Protein AF-A0AAD4QK83-F1 (afdb_monomer_lite)

Secondary structure (DSSP, 8-state):
--EEEEEEEE-TTT-EEEEEEEEEETTTEEEEEEEEEEETTT-EEEEEEETTEEEEEEEEEETTEEEEEEEEEETTEEEEEEEEEEEE--

Foldseek 3Di:
DKDWDKDWDADLVQQWIWIWIWIQDPPPGIDTFDIWTDHQCVKTKDWGDDPQKTWIWIWHDDDQWIWIQIWMGGNNRTDDRDIDTDDGRD

Radius of gyration: 13.45 Å; chains: 1; bounding box: 33×19×40 Å

Structure (mmCIF, N/CA/C/O backbone):
data_AF-A0AAD4QK83-F1
#
_entry.id   AF-A0AAD4QK83-F1
#
loop_
_atom_site.group_PDB
_atom_site.id
_atom_site.type_symbol
_atom_site.label_atom_id
_atom_site.label_alt_id
_atom_site.label_comp_id
_atom_site.label_asym_id
_atom_site.label_entity_id
_atom_site.label_seq_id
_atom_site.pdbx_PDB_ins_code
_atom_site.Cartn_x
_atom_site.Cartn_y
_atom_site.Cartn_z
_atom_site.occupancy
_atom_site.B_iso_or_equiv
_atom_site.auth_seq_id
_atom_site.auth_comp_id
_atom_site.auth_asym_id
_atom_site.auth_atom_id
_atom_site.pdbx_PDB_model_num
ATOM 1 N N . MET A 1 1 ? 4.940 10.039 -20.794 1.00 62.91 1 MET A N 1
ATOM 2 C CA . MET A 1 1 ? 4.691 9.990 -19.337 1.00 62.91 1 MET A CA 1
ATOM 3 C C . MET A 1 1 ? 3.854 8.756 -19.040 1.00 62.91 1 MET A C 1
ATOM 5 O O . MET A 1 1 ? 2.825 8.592 -19.685 1.00 62.91 1 MET A O 1
ATOM 9 N N . ALA A 1 2 ? 4.325 7.854 -18.178 1.00 65.00 2 ALA A N 1
ATOM 10 C CA . ALA A 1 2 ? 3.544 6.696 -17.738 1.00 65.00 2 ALA A CA 1
ATOM 11 C C . ALA A 1 2 ? 2.644 7.110 -16.565 1.00 65.00 2 ALA A C 1
ATOM 13 O O . ALA A 1 2 ? 3.071 7.890 -15.716 1.00 65.00 2 ALA A O 1
ATOM 14 N N . LEU A 1 3 ? 1.408 6.616 -16.537 1.00 73.94 3 LEU A N 1
ATOM 15 C CA . LEU A 1 3 ? 0.458 6.855 -15.452 1.00 73.94 3 LEU A CA 1
ATOM 16 C C . LEU A 1 3 ? 0.314 5.583 -14.629 1.00 73.94 3 LEU A C 1
ATOM 18 O O . LEU A 1 3 ? -0.043 4.535 -15.164 1.00 73.94 3 LEU A O 1
ATOM 22 N N . ILE A 1 4 ? 0.570 5.694 -13.332 1.00 75.12 4 ILE A N 1
ATOM 23 C CA . ILE A 1 4 ? 0.326 4.622 -12.373 1.00 75.12 4 ILE A CA 1
ATOM 24 C C . ILE A 1 4 ? -1.109 4.759 -11.865 1.00 75.12 4 ILE A C 1
ATOM 26 O O . ILE A 1 4 ? -1.548 5.852 -11.508 1.00 75.12 4 ILE A O 1
ATOM 30 N N . GLN A 1 5 ? -1.849 3.655 -11.858 1.00 81.38 5 GLN A N 1
ATOM 31 C CA . GLN A 1 5 ? -3.239 3.593 -11.430 1.00 81.38 5 GLN A CA 1
ATOM 32 C C . GLN A 1 5 ? -3.413 2.471 -10.412 1.00 81.38 5 GLN A C 1
ATOM 34 O O . GLN A 1 5 ? -3.084 1.319 -10.678 1.00 81.38 5 GLN A O 1
ATOM 39 N N . LEU A 1 6 ? -3.993 2.807 -9.266 1.00 82.38 6 LEU A N 1
ATOM 40 C CA . LEU A 1 6 ? -4.497 1.843 -8.302 1.00 82.38 6 LEU A CA 1
ATOM 41 C C . LEU A 1 6 ? -6.023 1.890 -8.351 1.00 82.38 6 LEU A C 1
ATOM 43 O O . LEU A 1 6 ? -6.610 2.960 -8.187 1.00 82.38 6 LEU A O 1
ATOM 47 N N . LYS A 1 7 ? -6.668 0.744 -8.568 1.00 86.50 7 LYS A N 1
ATOM 48 C CA . LYS A 1 7 ? -8.130 0.641 -8.564 1.00 86.50 7 LYS A CA 1
ATOM 49 C C . LYS A 1 7 ? -8.561 -0.590 -7.788 1.00 86.50 7 LYS A C 1
ATOM 51 O O . LYS A 1 7 ? -8.073 -1.674 -8.065 1.00 86.50 7 LYS A O 1
ATOM 56 N N . GLY A 1 8 ? -9.496 -0.434 -6.863 1.00 87.56 8 GLY A N 1
ATOM 57 C CA . GLY A 1 8 ? -9.984 -1.539 -6.049 1.00 87.56 8 GLY A CA 1
ATOM 58 C C . GLY A 1 8 ? -11.196 -1.164 -5.221 1.00 87.56 8 GLY A C 1
ATOM 59 O O . GLY A 1 8 ? -11.701 -0.042 -5.326 1.00 87.56 8 GLY A O 1
ATOM 60 N N . TYR A 1 9 ? -11.636 -2.104 -4.396 1.00 89.31 9 TYR A N 1
ATOM 61 C CA . TYR A 1 9 ? -12.643 -1.892 -3.370 1.00 89.31 9 TYR A CA 1
ATOM 62 C C . TYR A 1 9 ? -12.090 -2.280 -1.999 1.00 89.31 9 TYR A C 1
ATOM 64 O O . TYR A 1 9 ? -11.169 -3.088 -1.884 1.00 89.31 9 TYR A O 1
ATOM 72 N N . VAL A 1 10 ? -12.668 -1.676 -0.964 1.00 90.19 10 VAL A N 1
ATOM 73 C CA . VAL A 1 10 ? -12.406 -2.015 0.434 1.00 90.19 10 VAL A CA 1
ATOM 74 C C . VAL A 1 10 ? -13.748 -2.228 1.113 1.00 90.19 10 VAL A C 1
ATOM 76 O O . VAL A 1 10 ? -14.613 -1.348 1.056 1.00 90.19 10 VAL A O 1
ATOM 79 N N . ASP A 1 11 ? -13.925 -3.385 1.739 1.00 90.00 11 ASP A N 1
ATOM 80 C CA . ASP A 1 11 ? -15.054 -3.643 2.621 1.00 90.00 11 ASP A CA 1
ATOM 81 C C . ASP A 1 11 ? -14.806 -2.938 3.958 1.00 90.00 11 ASP A C 1
ATOM 83 O O . ASP A 1 11 ? -13.808 -3.170 4.635 1.00 90.00 11 ASP A O 1
ATOM 87 N N . LYS A 1 12 ? -15.709 -2.035 4.337 1.00 85.00 12 LYS A N 1
ATOM 88 C CA . LYS A 1 12 ? -15.554 -1.221 5.550 1.00 85.00 12 LYS A CA 1
ATOM 89 C C . LYS A 1 12 ? -15.839 -1.995 6.837 1.00 85.00 12 LYS A C 1
ATOM 91 O O . LYS A 1 12 ? -15.444 -1.538 7.900 1.00 85.00 12 LYS A O 1
ATOM 96 N N . SER A 1 13 ? -16.542 -3.120 6.749 1.00 87.44 13 SER A N 1
ATOM 97 C CA . SER A 1 13 ? -16.915 -3.943 7.900 1.00 87.44 13 SER A CA 1
ATOM 98 C C . SER A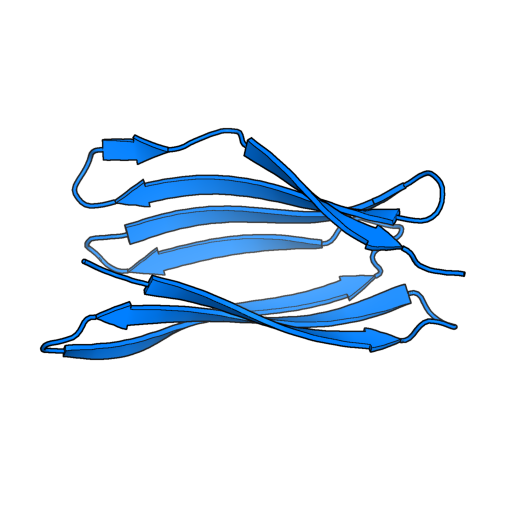 1 13 ? -15.838 -4.968 8.243 1.00 87.44 13 SER A C 1
ATOM 100 O O . SER A 1 13 ? -15.528 -5.163 9.416 1.00 87.44 13 SER A O 1
ATOM 102 N N . THR A 1 14 ? -15.232 -5.582 7.226 1.00 90.69 14 THR A N 1
ATOM 103 C CA . THR A 1 14 ? -14.194 -6.610 7.397 1.00 90.69 14 THR A CA 1
ATOM 104 C C . THR A 1 14 ? -12.780 -6.070 7.210 1.00 90.69 14 THR A C 1
ATOM 106 O O . THR A 1 14 ? -11.822 -6.738 7.595 1.00 90.69 14 THR A O 1
ATOM 109 N N . LEU A 1 15 ? -12.636 -4.867 6.641 1.00 90.31 15 LEU A N 1
ATOM 110 C CA . LEU A 1 15 ? -11.363 -4.270 6.220 1.00 90.31 15 LEU A CA 1
ATOM 111 C C . LEU A 1 15 ? -10.624 -5.100 5.162 1.00 90.31 15 LEU A C 1
ATOM 113 O O . LEU A 1 15 ? -9.412 -4.960 4.986 1.00 90.31 15 LEU A O 1
ATOM 117 N N . GLU A 1 16 ? -11.350 -5.944 4.428 1.00 93.19 16 GLU A N 1
ATOM 118 C CA . GLU A 1 16 ? -10.809 -6.646 3.272 1.00 93.19 16 GLU A CA 1
ATOM 119 C C . GLU A 1 16 ? -10.646 -5.693 2.087 1.00 93.19 16 GLU A C 1
ATOM 121 O O . GLU A 1 16 ? -11.553 -4.937 1.739 1.00 93.19 16 GLU A O 1
ATOM 126 N N . ILE A 1 17 ? -9.485 -5.752 1.444 1.00 90.81 17 ILE A N 1
ATOM 127 C CA . ILE A 1 17 ? -9.178 -5.035 0.210 1.00 90.81 17 ILE A CA 1
ATOM 128 C C . ILE A 1 17 ? -9.072 -6.024 -0.950 1.00 90.81 17 ILE A C 1
ATOM 130 O O . ILE A 1 17 ? -8.485 -7.096 -0.804 1.00 90.81 17 ILE A O 1
ATOM 134 N N . ASP A 1 18 ? -9.588 -5.633 -2.113 1.00 92.44 18 ASP A N 1
ATOM 135 C CA . ASP A 1 18 ? -9.256 -6.228 -3.410 1.00 92.44 18 ASP A CA 1
ATOM 136 C C . ASP A 1 18 ? -8.953 -5.090 -4.390 1.00 92.44 18 ASP A C 1
ATOM 138 O O . ASP A 1 18 ? -9.813 -4.255 -4.692 1.00 92.44 18 ASP A O 1
ATOM 142 N N . ALA A 1 19 ? -7.706 -4.993 -4.836 1.00 88.56 19 ALA A N 1
ATOM 143 C CA . ALA A 1 19 ? -7.240 -3.910 -5.686 1.00 88.56 19 ALA A CA 1
ATOM 144 C C . ALA A 1 19 ? -6.263 -4.396 -6.753 1.00 88.56 19 ALA A C 1
ATOM 146 O O . ALA A 1 19 ? -5.486 -5.318 -6.552 1.00 88.56 19 ALA A O 1
ATOM 147 N N . ALA A 1 20 ? -6.251 -3.723 -7.894 1.00 87.81 20 ALA A N 1
ATOM 148 C CA . ALA A 1 20 ? -5.314 -3.942 -8.978 1.00 87.81 20 ALA A CA 1
ATOM 149 C C . ALA A 1 20 ? -4.407 -2.722 -9.140 1.00 87.81 20 ALA A C 1
ATOM 151 O O . ALA A 1 20 ? -4.869 -1.576 -9.203 1.00 87.81 20 ALA A O 1
ATOM 152 N N . PHE A 1 21 ? -3.108 -2.984 -9.257 1.00 84.62 21 PHE A N 1
ATOM 153 C CA . PHE A 1 21 ? -2.112 -1.991 -9.628 1.00 84.62 21 PHE A CA 1
ATOM 154 C C . PHE A 1 21 ? -1.861 -2.093 -11.126 1.00 84.62 21 PHE A C 1
ATOM 156 O O . PHE A 1 21 ? -1.529 -3.163 -11.637 1.00 84.62 21 PHE A O 1
ATOM 163 N N . SER A 1 22 ? -2.050 -0.995 -11.844 1.00 84.19 22 SER A N 1
ATOM 164 C CA . SER A 1 22 ? -1.931 -0.936 -13.297 1.00 84.19 22 SER A CA 1
ATOM 165 C C . SER A 1 22 ? -1.087 0.248 -13.733 1.00 84.19 22 SER A C 1
ATOM 167 O O . SER A 1 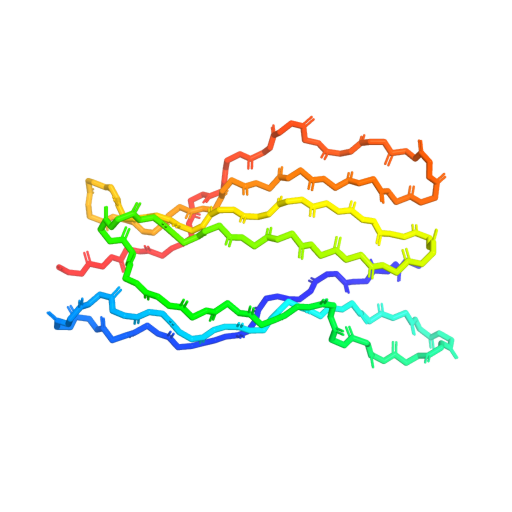22 ? -1.048 1.288 -13.080 1.00 84.19 22 SER A O 1
ATOM 169 N N . VAL A 1 23 ? -0.436 0.109 -14.878 1.00 78.38 23 VAL A N 1
ATOM 170 C CA . VAL A 1 23 ? 0.321 1.176 -15.528 1.00 78.38 23 VAL A CA 1
ATOM 171 C C . VAL A 1 23 ? -0.219 1.396 -16.913 1.00 78.38 23 VAL A C 1
ATOM 173 O O . VAL A 1 23 ? -0.329 0.464 -17.703 1.00 78.38 23 VAL A O 1
ATOM 176 N N . LYS A 1 24 ? -0.511 2.653 -17.221 1.00 80.56 24 LYS A N 1
ATOM 177 C CA . LYS A 1 24 ? -0.913 3.093 -18.546 1.00 80.56 24 LYS A CA 1
ATOM 178 C C . LYS A 1 24 ? 0.247 3.816 -19.216 1.00 80.56 24 LYS A C 1
ATOM 180 O O . LYS A 1 24 ? 0.683 4.873 -18.754 1.00 80.56 24 LYS A O 1
ATOM 185 N N . VAL A 1 25 ? 0.724 3.262 -20.327 1.00 77.62 25 VAL A N 1
ATOM 186 C CA . VAL A 1 25 ? 1.738 3.874 -21.190 1.00 77.62 25 VAL A CA 1
ATOM 187 C C . VAL A 1 25 ? 1.056 4.334 -22.484 1.00 77.62 25 VAL A C 1
ATOM 189 O O . VAL A 1 25 ? 0.450 3.504 -23.158 1.00 77.62 25 VAL A O 1
ATOM 192 N N . PRO A 1 26 ? 1.154 5.621 -22.878 1.00 69.00 26 PRO A N 1
ATOM 193 C CA . PRO A 1 26 ? 0.399 6.183 -24.007 1.00 69.00 26 PRO A CA 1
ATOM 194 C C . PRO A 1 26 ? 0.530 5.442 -25.347 1.00 69.00 26 PRO A C 1
ATOM 196 O O . PRO A 1 26 ? -0.377 5.524 -26.164 1.00 69.00 26 PRO A O 1
ATOM 199 N N . ILE A 1 27 ? 1.637 4.726 -25.565 1.00 75.38 27 ILE A N 1
ATOM 200 C CA . ILE A 1 27 ? 1.952 4.049 -26.834 1.00 75.38 27 ILE A CA 1
ATOM 201 C C . ILE A 1 27 ? 1.648 2.544 -26.775 1.00 75.38 27 ILE A C 1
ATOM 203 O O . ILE A 1 27 ? 1.328 1.938 -27.788 1.00 75.38 27 ILE A O 1
ATOM 207 N N . ILE A 1 28 ? 1.749 1.937 -25.590 1.00 70.25 28 ILE A N 1
ATOM 208 C CA . ILE A 1 28 ? 1.783 0.474 -25.427 1.00 70.25 28 ILE A CA 1
ATOM 209 C C . ILE A 1 28 ? 0.519 -0.058 -24.726 1.00 70.25 28 ILE A C 1
ATOM 211 O O . ILE A 1 28 ? 0.300 -1.261 -24.676 1.00 70.25 28 ILE A O 1
ATOM 215 N N . GLY A 1 29 ? -0.339 0.831 -24.215 1.00 77.19 29 GLY A N 1
ATOM 216 C CA . GLY A 1 29 ? -1.597 0.474 -23.558 1.00 77.19 29 GLY A CA 1
ATOM 217 C C . GLY A 1 29 ? -1.493 0.394 -22.034 1.00 77.19 29 GLY A C 1
ATOM 218 O O . GLY A 1 29 ? -0.581 0.956 -21.421 1.00 77.19 29 GLY A O 1
ATOM 219 N N . SER A 1 30 ? -2.484 -0.254 -21.419 1.00 78.31 30 SER A N 1
ATOM 220 C CA . SER A 1 30 ? -2.554 -0.464 -19.970 1.00 78.31 30 SER A CA 1
ATOM 221 C C . SER A 1 30 ? -2.148 -1.888 -19.608 1.00 78.31 30 SER A C 1
ATOM 223 O O . SER A 1 30 ? -2.662 -2.841 -20.184 1.00 78.31 30 SER A O 1
ATOM 225 N N . PHE A 1 31 ? -1.290 -2.022 -18.603 1.00 79.69 31 PHE A N 1
ATOM 226 C CA . PHE A 1 31 ? -0.813 -3.296 -18.079 1.00 79.69 31 PHE A CA 1
ATOM 227 C C . PHE A 1 31 ? -1.156 -3.385 -16.605 1.00 79.69 31 PHE A C 1
ATOM 229 O O . PHE A 1 31 ? -0.778 -2.505 -15.832 1.00 79.69 31 PHE A O 1
ATOM 236 N N . GLN A 1 32 ? -1.846 -4.448 -16.208 1.00 83.62 32 GLN A N 1
ATOM 237 C CA . GLN A 1 32 ? -1.970 -4.783 -14.798 1.00 83.62 32 GLN A CA 1
ATOM 238 C C . GLN A 1 32 ? -0.651 -5.401 -14.341 1.00 83.62 32 GLN A C 1
ATOM 240 O O . GLN A 1 32 ? -0.181 -6.373 -14.925 1.00 83.62 32 GLN A O 1
ATOM 245 N N . LEU A 1 33 ? -0.040 -4.810 -13.321 1.00 83.06 33 LEU A N 1
ATOM 246 C CA . LEU A 1 33 ? 1.237 -5.268 -12.786 1.00 83.06 33 LEU A CA 1
ATOM 247 C C . LEU A 1 33 ? 1.056 -6.245 -11.631 1.00 83.06 33 LEU A C 1
ATOM 249 O O . LEU A 1 33 ? 1.886 -7.127 -11.443 1.00 83.06 33 LEU A O 1
ATOM 253 N N . ALA A 1 34 ? 0.003 -6.050 -10.835 1.00 84.19 34 ALA A N 1
ATOM 254 C CA . ALA A 1 34 ? -0.308 -6.922 -9.718 1.00 84.19 34 ALA A CA 1
ATOM 255 C C . ALA A 1 34 ? -1.769 -6.795 -9.283 1.00 84.19 34 ALA A C 1
ATOM 257 O O . ALA A 1 34 ? -2.429 -5.782 -9.535 1.00 84.19 34 ALA A O 1
ATOM 258 N N . GLN A 1 35 ? -2.248 -7.831 -8.600 1.00 88.06 35 GLN A N 1
ATOM 259 C CA . GLN A 1 35 ? -3.484 -7.812 -7.830 1.00 88.06 35 GLN A CA 1
ATOM 260 C C . GLN A 1 35 ? -3.150 -7.955 -6.345 1.00 88.06 35 GLN A C 1
ATOM 262 O O . GLN A 1 35 ? -2.214 -8.655 -5.965 1.00 88.06 35 GLN A O 1
ATOM 267 N N . VAL A 1 36 ? -3.912 -7.256 -5.522 1.00 87.94 36 VAL A N 1
ATOM 268 C CA . VAL A 1 36 ? -3.775 -7.138 -4.079 1.00 87.94 36 VAL A CA 1
ATOM 269 C C . VAL A 1 36 ? -5.066 -7.638 -3.483 1.00 87.94 36 VAL A C 1
ATOM 271 O O . VAL A 1 36 ? -6.118 -7.087 -3.786 1.00 87.94 36 VAL A O 1
ATOM 274 N N . LYS A 1 37 ? -4.986 -8.649 -2.627 1.00 92.06 37 LYS A N 1
ATOM 275 C CA . LYS A 1 37 ? -6.132 -9.113 -1.858 1.00 92.06 37 LYS A CA 1
ATOM 276 C C . LYS A 1 37 ? -5.698 -9.485 -0.451 1.00 92.06 37 LYS A C 1
ATOM 278 O O . LYS A 1 37 ? -4.683 -10.159 -0.294 1.00 92.06 37 LYS A O 1
ATOM 283 N N . GLY A 1 38 ? -6.441 -9.044 0.558 1.00 92.44 38 GLY A N 1
ATOM 284 C CA . GLY A 1 38 ? -6.153 -9.380 1.953 1.00 92.44 38 GLY A CA 1
ATOM 285 C C . GLY A 1 38 ? -6.838 -8.456 2.950 1.00 92.44 38 GLY A C 1
ATOM 286 O O . GLY A 1 38 ? -7.641 -7.610 2.563 1.00 92.44 38 GLY A O 1
ATOM 287 N N . ASN A 1 39 ? -6.504 -8.608 4.231 1.00 92.88 39 ASN A N 1
ATOM 288 C CA . ASN A 1 39 ? -7.030 -7.766 5.300 1.00 92.88 39 ASN A CA 1
ATOM 289 C C . ASN A 1 39 ? -6.086 -6.592 5.604 1.00 92.88 39 ASN A C 1
ATOM 291 O O . ASN A 1 39 ? -4.881 -6.769 5.789 1.00 92.88 39 ASN A O 1
ATOM 295 N N . LEU A 1 40 ? -6.627 -5.375 5.668 1.00 91.62 40 LEU A N 1
ATOM 296 C CA . LEU A 1 40 ? -5.843 -4.166 5.925 1.00 91.62 40 LEU A CA 1
ATOM 297 C C . LEU A 1 40 ? -5.314 -4.060 7.363 1.00 91.62 40 LEU A C 1
ATOM 299 O O . LEU A 1 40 ? -4.357 -3.311 7.568 1.00 91.62 40 LEU A O 1
ATOM 303 N N . GLN A 1 41 ? -5.891 -4.770 8.340 1.00 90.56 41 GLN A N 1
ATOM 304 C CA . GLN A 1 41 ? -5.373 -4.801 9.717 1.00 90.56 41 GLN A CA 1
ATOM 305 C C . GLN A 1 41 ? -4.022 -5.514 9.801 1.00 90.56 41 GLN A C 1
ATOM 307 O O . GLN A 1 41 ? -3.112 -5.029 10.470 1.00 90.56 41 GLN A O 1
ATOM 312 N N . ASP A 1 42 ? -3.867 -6.614 9.066 1.00 91.75 42 ASP A N 1
ATOM 313 C CA . ASP A 1 42 ? -2.607 -7.366 8.989 1.00 91.75 42 ASP A CA 1
ATOM 314 C C . ASP A 1 42 ? -1.572 -6.648 8.103 1.00 91.75 42 ASP A C 1
ATOM 316 O O . ASP A 1 42 ? -0.354 -6.829 8.217 1.00 91.75 42 ASP A O 1
ATOM 320 N N . GLY A 1 43 ? -2.068 -5.772 7.230 1.00 90.94 43 GLY A N 1
ATOM 321 C CA . GLY A 1 43 ? -1.306 -5.108 6.192 1.00 90.94 43 GLY A CA 1
ATOM 322 C C . GLY A 1 43 ? -1.083 -6.035 4.999 1.00 90.94 43 GLY A C 1
ATOM 323 O O . GLY A 1 43 ? -0.554 -7.136 5.114 1.00 90.94 43 GLY A O 1
ATOM 324 N N . VAL A 1 44 ? -1.434 -5.557 3.812 1.00 92.31 44 VAL A N 1
ATOM 325 C CA . VAL A 1 44 ? -1.353 -6.324 2.571 1.00 92.31 44 VAL A CA 1
ATOM 326 C C . VAL A 1 44 ? -0.190 -5.810 1.743 1.00 92.31 44 VAL A C 1
ATOM 328 O O . VAL A 1 44 ? -0.220 -4.680 1.253 1.00 92.31 44 VAL A O 1
ATOM 331 N N . LYS A 1 45 ? 0.848 -6.633 1.586 1.00 91.62 45 LYS A N 1
ATOM 332 C CA . LYS A 1 45 ? 2.004 -6.319 0.744 1.00 91.62 45 LYS A CA 1
ATOM 333 C C . LYS A 1 45 ? 1.856 -6.970 -0.626 1.00 91.62 45 LYS A C 1
ATOM 335 O O . LYS A 1 45 ? 1.466 -8.128 -0.735 1.00 91.62 45 LYS A O 1
ATOM 340 N N . VAL A 1 46 ? 2.233 -6.236 -1.661 1.00 89.19 46 VAL A N 1
ATOM 341 C CA . VAL A 1 46 ? 2.355 -6.729 -3.024 1.00 89.19 46 VAL A CA 1
ATOM 342 C C . VAL A 1 46 ? 3.684 -6.289 -3.614 1.00 89.19 46 VAL A C 1
ATOM 344 O O . VAL A 1 46 ? 4.120 -5.155 -3.422 1.00 89.19 46 VAL A O 1
ATOM 347 N N . THR A 1 47 ? 4.309 -7.187 -4.358 1.00 89.62 47 THR A N 1
ATOM 348 C CA . THR A 1 47 ? 5.457 -6.871 -5.203 1.00 89.62 47 THR A CA 1
ATOM 349 C C . THR A 1 47 ? 4.972 -6.923 -6.643 1.00 89.62 47 THR A C 1
ATOM 351 O O . THR A 1 47 ? 4.273 -7.856 -7.037 1.00 89.62 47 THR A O 1
ATOM 354 N N . PHE A 1 48 ? 5.290 -5.899 -7.422 1.00 85.31 48 PHE A N 1
ATOM 355 C CA . PHE A 1 48 ? 4.874 -5.777 -8.813 1.00 85.31 48 PHE A CA 1
ATOM 356 C C . PHE A 1 48 ? 6.097 -5.603 -9.706 1.00 85.31 48 PHE A C 1
ATOM 358 O O . PHE A 1 48 ? 7.100 -5.023 -9.293 1.00 85.31 48 PHE A O 1
ATOM 365 N N . GLY A 1 49 ? 6.032 -6.110 -10.936 1.00 78.38 49 GLY A N 1
ATOM 366 C CA . GLY A 1 49 ? 7.199 -6.101 -11.807 1.00 78.38 49 GLY A CA 1
ATOM 367 C C . GLY A 1 49 ? 6.917 -6.475 -13.255 1.00 78.38 49 GLY A C 1
ATOM 368 O O . GLY A 1 49 ? 6.329 -7.510 -13.539 1.00 78.38 49 GLY A O 1
ATOM 369 N N . VAL A 1 50 ? 7.410 -5.643 -14.164 1.00 74.94 50 VAL A N 1
ATOM 370 C CA . VAL A 1 50 ? 7.646 -5.907 -15.590 1.00 74.94 50 VAL A CA 1
ATOM 371 C C . VAL A 1 50 ? 9.034 -5.351 -15.938 1.00 74.94 50 VAL A C 1
ATOM 373 O O . VAL A 1 50 ? 9.566 -4.540 -15.188 1.00 74.94 50 VAL A O 1
ATOM 376 N N . SER A 1 51 ? 9.655 -5.751 -17.054 1.00 78.06 51 SER A N 1
ATOM 377 C CA . SER A 1 51 ? 11.086 -5.480 -17.333 1.00 78.06 51 SER A CA 1
ATOM 378 C C . SER A 1 51 ? 11.579 -4.048 -17.062 1.00 78.06 51 SER A C 1
ATOM 380 O O . SER A 1 51 ? 12.717 -3.865 -16.649 1.00 78.06 51 SER A O 1
ATOM 382 N N . ILE A 1 52 ? 10.742 -3.032 -17.281 1.00 76.88 52 ILE A N 1
ATOM 383 C CA . ILE A 1 52 ? 11.099 -1.611 -17.122 1.00 76.88 52 ILE A CA 1
ATOM 384 C C . ILE A 1 52 ? 10.593 -0.971 -15.820 1.00 76.88 52 ILE A C 1
ATOM 386 O O . ILE A 1 52 ? 10.877 0.200 -15.566 1.00 76.88 52 ILE A O 1
ATOM 390 N N . LEU A 1 53 ? 9.818 -1.701 -15.020 1.00 80.94 53 LEU A N 1
ATOM 391 C CA . LEU A 1 53 ? 9.149 -1.190 -13.830 1.00 80.94 53 LEU A CA 1
ATOM 392 C C . LEU A 1 53 ? 8.966 -2.298 -1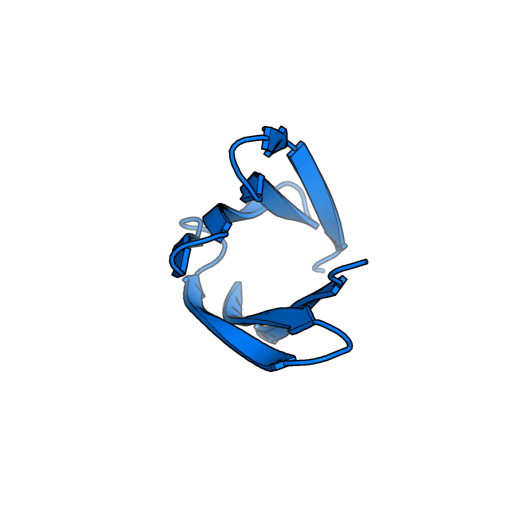2.801 1.00 80.94 53 LEU A C 1
ATOM 394 O O . LEU A 1 53 ? 8.225 -3.239 -13.054 1.00 80.94 53 LEU A O 1
ATOM 398 N N . HIS A 1 54 ? 9.551 -2.150 -11.621 1.00 87.38 54 HIS A N 1
ATOM 399 C CA . HIS A 1 54 ? 9.331 -3.068 -10.505 1.00 87.38 54 HIS A CA 1
ATOM 400 C C . HIS A 1 54 ? 9.256 -2.313 -9.186 1.00 87.38 54 HIS A C 1
ATOM 402 O O . HIS A 1 54 ? 9.761 -1.199 -9.086 1.00 87.38 54 HIS A O 1
ATOM 408 N N . GLY A 1 55 ? 8.625 -2.892 -8.176 1.00 89.25 55 GLY A N 1
ATOM 409 C CA . GLY A 1 55 ? 8.461 -2.231 -6.893 1.00 89.25 55 GLY A CA 1
ATOM 410 C C . GLY A 1 55 ? 7.640 -3.024 -5.894 1.00 89.25 55 GLY A C 1
ATOM 411 O O . GLY A 1 55 ? 7.161 -4.123 -6.171 1.00 89.25 55 GLY A O 1
ATOM 412 N N . ASP A 1 56 ? 7.463 -2.417 -4.731 1.00 90.88 56 ASP A N 1
ATOM 413 C CA . ASP A 1 56 ? 6.678 -2.931 -3.624 1.00 90.88 56 ASP A CA 1
ATOM 414 C C . ASP A 1 56 ? 5.627 -1.898 -3.223 1.00 90.88 56 ASP A C 1
ATOM 416 O O . ASP A 1 56 ? 5.906 -0.701 -3.124 1.00 90.88 56 ASP A O 1
ATOM 420 N N . ALA A 1 57 ? 4.423 -2.377 -2.944 1.00 89.81 57 ALA A N 1
ATOM 421 C CA . ALA A 1 57 ? 3.355 -1.604 -2.338 1.00 89.81 57 ALA A CA 1
ATOM 422 C C . ALA A 1 57 ? 2.844 -2.330 -1.092 1.00 89.81 57 ALA A C 1
ATOM 424 O O . ALA A 1 57 ? 2.657 -3.546 -1.108 1.00 89.81 57 ALA A O 1
ATOM 425 N N . ARG A 1 58 ? 2.588 -1.598 -0.009 1.00 92.25 58 ARG A N 1
ATOM 426 C CA . ARG A 1 58 ? 1.930 -2.122 1.190 1.00 92.25 58 ARG A CA 1
ATOM 427 C C . ARG A 1 58 ? 0.735 -1.257 1.545 1.00 92.25 58 ARG A C 1
ATOM 429 O O . ARG A 1 58 ? 0.891 -0.075 1.826 1.00 92.25 58 ARG A O 1
ATOM 436 N N . PHE A 1 59 ? -0.434 -1.876 1.587 1.00 92.38 59 PHE A N 1
ATOM 437 C CA . PHE A 1 59 ? -1.661 -1.274 2.088 1.00 92.38 59 PHE A CA 1
ATOM 438 C C 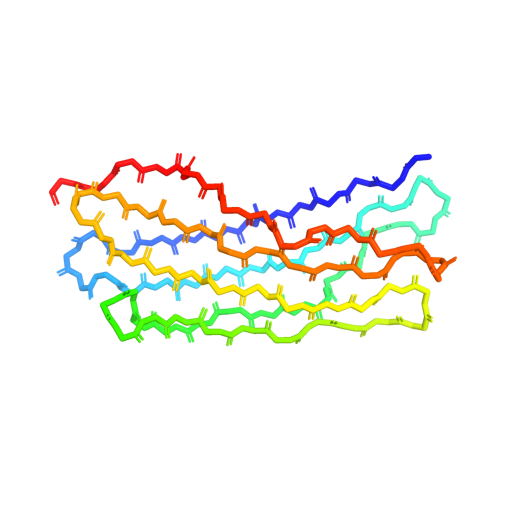. PHE A 1 59 ? -1.848 -1.648 3.545 1.00 92.38 59 PHE A C 1
ATOM 440 O O . PHE A 1 59 ? -1.713 -2.818 3.894 1.00 92.38 59 PHE A O 1
ATOM 447 N N . TYR A 1 60 ? -2.169 -0.688 4.397 1.00 93.44 60 TYR A N 1
ATOM 448 C CA . TYR A 1 60 ? -2.462 -0.978 5.795 1.00 93.44 60 TYR A CA 1
ATOM 449 C C . TYR A 1 60 ? -3.440 0.032 6.377 1.00 93.44 60 TYR A C 1
ATOM 451 O O . TYR A 1 60 ? -3.520 1.180 5.933 1.00 93.44 60 TYR A O 1
ATOM 459 N N . TYR A 1 61 ? -4.193 -0.414 7.373 1.00 93.38 61 TYR A N 1
ATOM 460 C CA . TYR A 1 61 ? -5.085 0.429 8.148 1.00 93.38 61 TYR A CA 1
ATOM 461 C C . TYR A 1 61 ? -4.389 0.893 9.428 1.00 93.38 61 TYR A C 1
ATOM 463 O O . TYR A 1 61 ? -3.809 0.094 10.159 1.00 93.38 61 TYR A O 1
ATOM 471 N N . SER A 1 62 ? -4.434 2.192 9.705 1.00 93.62 62 SER A N 1
ATOM 472 C CA . SER A 1 62 ? -3.923 2.759 10.952 1.00 93.62 62 SER A CA 1
ATOM 473 C C . SER A 1 62 ? -4.687 4.027 11.312 1.00 93.62 62 SER A C 1
ATOM 475 O O . SER A 1 62 ? -4.975 4.850 10.447 1.00 93.62 62 SER A O 1
ATOM 477 N N . ALA A 1 63 ? -5.029 4.189 12.592 1.00 91.31 63 ALA A N 1
ATOM 478 C CA . ALA A 1 63 ? -5.632 5.409 13.138 1.00 91.31 63 ALA A CA 1
ATOM 479 C C . ALA A 1 63 ? -6.825 5.980 12.328 1.00 91.31 63 ALA A C 1
ATOM 481 O O . ALA A 1 63 ? -6.923 7.196 12.158 1.00 91.31 63 ALA A O 1
ATOM 482 N N . GLY A 1 64 ? -7.721 5.132 11.803 1.00 90.62 64 GLY A N 1
ATOM 483 C CA . GLY A 1 64 ? -8.888 5.583 11.024 1.00 90.62 64 GLY A CA 1
ATOM 484 C C . GLY A 1 64 ? -8.627 5.809 9.532 1.00 90.62 64 GLY A C 1
ATOM 485 O O . GLY A 1 64 ? -9.480 6.350 8.834 1.00 90.62 64 GLY A O 1
ATOM 486 N N . TRP A 1 65 ? -7.453 5.441 9.014 1.00 93.25 65 TRP A N 1
ATOM 487 C CA . TRP A 1 65 ? -7.068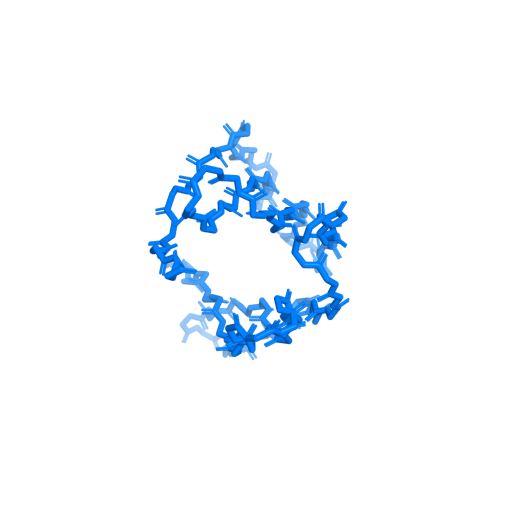 5.710 7.628 1.00 93.25 65 TRP A CA 1
ATOM 488 C C . TRP A 1 65 ? -6.397 4.519 6.961 1.00 93.25 65 TRP A C 1
ATOM 490 O O . TRP A 1 65 ? -5.660 3.762 7.590 1.00 93.25 65 TRP A O 1
ATOM 500 N N . ILE A 1 66 ? -6.614 4.400 5.652 1.00 91.50 66 ILE A N 1
ATOM 501 C CA . ILE A 1 66 ? -5.810 3.532 4.796 1.00 91.50 66 ILE A CA 1
ATOM 502 C C . ILE A 1 66 ? -4.571 4.298 4.356 1.00 91.50 66 ILE A C 1
ATOM 504 O O . ILE A 1 66 ? -4.655 5.420 3.841 1.00 91.50 66 ILE A O 1
ATOM 508 N N . TYR A 1 67 ? -3.431 3.648 4.506 1.00 93.12 67 TYR A N 1
ATOM 509 C CA . TYR A 1 67 ? -2.143 4.106 4.028 1.00 93.12 67 TYR A CA 1
ATOM 510 C C . TYR A 1 67 ? -1.619 3.175 2.941 1.00 93.12 67 TYR A C 1
ATOM 512 O O . TYR A 1 67 ? -1.924 1.980 2.916 1.00 93.12 67 TYR A O 1
ATOM 520 N N . LEU A 1 68 ? -0.825 3.751 2.047 1.00 90.88 68 LEU A N 1
ATOM 521 C CA . LEU A 1 68 ? -0.049 3.045 1.043 1.00 90.88 68 LEU A CA 1
ATOM 522 C C . LEU A 1 68 ? 1.419 3.428 1.200 1.00 90.88 68 LEU A C 1
ATOM 524 O O . LEU A 1 68 ? 1.779 4.574 0.937 1.00 90.88 68 LEU A O 1
ATOM 528 N N . ASP A 1 69 ? 2.254 2.461 1.560 1.00 92.44 69 ASP A N 1
ATOM 529 C CA . ASP A 1 69 ? 3.701 2.577 1.400 1.00 92.44 69 ASP A CA 1
ATOM 530 C C . ASP A 1 69 ? 4.085 2.071 0.015 1.00 92.44 69 ASP A C 1
ATOM 532 O O . ASP A 1 69 ? 3.779 0.930 -0.334 1.00 92.44 69 ASP A O 1
ATOM 536 N N . LEU A 1 70 ? 4.747 2.909 -0.778 1.00 88.50 70 LEU A N 1
ATOM 537 C CA . LEU A 1 70 ? 5.138 2.602 -2.149 1.00 88.50 70 LEU A CA 1
ATOM 538 C C . LEU A 1 70 ? 6.637 2.828 -2.355 1.00 88.50 70 LEU A C 1
ATOM 540 O O . LEU A 1 70 ? 7.179 3.883 -2.020 1.00 88.50 70 LEU A O 1
ATOM 544 N N . SER A 1 71 ? 7.282 1.848 -2.976 1.00 90.38 71 SER A N 1
ATOM 545 C CA . SER A 1 71 ? 8.629 1.943 -3.534 1.00 90.38 71 SER A CA 1
ATOM 546 C C . SER A 1 71 ? 8.602 1.389 -4.952 1.00 90.38 71 SER A C 1
ATOM 548 O O . SER A 1 71 ? 8.032 0.325 -5.184 1.00 90.38 71 SER A O 1
ATOM 550 N N . ALA A 1 72 ? 9.180 2.101 -5.915 1.00 86.44 72 ALA A N 1
ATOM 551 C CA . ALA A 1 72 ? 9.204 1.659 -7.303 1.00 86.44 72 ALA A CA 1
ATOM 552 C C . ALA A 1 72 ? 10.475 2.104 -8.020 1.00 86.44 72 ALA A C 1
ATOM 554 O O . ALA A 1 72 ? 10.912 3.241 -7.888 1.00 86.44 72 ALA A O 1
ATOM 555 N N . THR A 1 73 ? 11.013 1.237 -8.863 1.00 87.00 73 THR A N 1
ATOM 556 C CA . THR A 1 73 ? 12.074 1.550 -9.815 1.00 87.00 73 THR A CA 1
ATOM 557 C C . THR A 1 73 ? 11.477 1.591 -11.211 1.00 87.00 73 THR A C 1
ATOM 559 O O . THR A 1 73 ? 10.939 0.590 -11.683 1.00 87.00 73 THR A O 1
ATOM 562 N N . VAL A 1 74 ? 11.600 2.727 -11.896 1.00 82.06 74 VAL A N 1
ATOM 563 C CA . VAL A 1 74 ? 11.114 2.932 -13.267 1.00 82.06 74 VAL A CA 1
ATOM 564 C C . VAL A 1 74 ? 12.301 3.285 -14.154 1.00 82.06 74 VAL A C 1
ATOM 566 O O . VAL A 1 74 ? 12.994 4.263 -13.887 1.00 82.06 74 VAL A O 1
ATOM 569 N N . PHE A 1 75 ? 12.567 2.494 -15.196 1.00 83.12 75 PHE A N 1
ATOM 570 C CA . PHE A 1 75 ? 13.724 2.677 -16.091 1.00 83.12 75 PHE A CA 1
ATOM 571 C C . PHE A 1 75 ? 15.063 2.854 -15.343 1.00 83.12 75 PHE A C 1
ATOM 573 O O . PHE A 1 75 ? 15.900 3.669 -15.720 1.00 83.12 75 PHE A O 1
ATOM 580 N N . GLY A 1 76 ? 15.254 2.117 -14.244 1.00 82.88 76 GLY A N 1
ATOM 581 C CA . GLY A 1 76 ? 16.459 2.197 -13.409 1.00 82.88 76 GLY A CA 1
ATOM 582 C C . GLY A 1 76 ? 16.506 3.383 -12.437 1.00 82.88 76 GLY A C 1
ATOM 583 O O . GLY A 1 76 ? 17.423 3.454 -11.627 1.00 82.88 76 GLY A O 1
ATOM 584 N N . THR A 1 77 ? 15.523 4.286 -12.463 1.00 81.44 77 THR A N 1
ATOM 585 C CA . THR A 1 77 ? 15.386 5.363 -11.470 1.00 81.44 77 THR A CA 1
ATOM 586 C C . THR A 1 77 ? 14.499 4.908 -10.319 1.00 81.44 77 THR A C 1
ATOM 588 O O . THR A 1 77 ? 13.378 4.459 -10.548 1.00 81.44 77 THR A O 1
ATOM 591 N N . VAL A 1 78 ? 14.992 5.039 -9.088 1.00 85.88 78 VAL A N 1
ATOM 592 C CA . VAL A 1 78 ? 14.273 4.657 -7.864 1.00 85.88 78 VAL A CA 1
ATOM 593 C C . VAL A 1 78 ? 13.401 5.814 -7.374 1.00 85.88 78 VAL A C 1
ATOM 595 O O . VAL A 1 78 ? 13.849 6.956 -7.298 1.00 85.88 78 VAL A O 1
ATOM 598 N N . TYR A 1 79 ? 12.165 5.499 -7.004 1.00 81.38 79 TYR A N 1
ATOM 599 C CA . TYR A 1 79 ? 11.181 6.391 -6.407 1.00 81.38 79 TYR A CA 1
ATOM 600 C C . TYR A 1 79 ? 10.707 5.807 -5.073 1.00 81.38 79 TYR A C 1
ATOM 602 O O . TYR A 1 79 ? 10.244 4.667 -5.018 1.00 81.38 79 TYR A O 1
ATOM 610 N N . GLY A 1 80 ? 10.775 6.610 -4.009 1.00 83.00 80 GLY A N 1
ATOM 611 C CA . GLY A 1 80 ? 10.351 6.225 -2.660 1.00 83.00 80 GLY A CA 1
ATOM 612 C C . GLY A 1 80 ? 11.506 5.934 -1.687 1.00 83.00 80 GLY A C 1
ATOM 613 O O . GLY A 1 80 ? 12.660 6.216 -2.013 1.00 83.00 80 GLY A O 1
ATOM 614 N N . PRO A 1 81 ? 11.199 5.402 -0.485 1.00 83.88 81 PRO A N 1
ATOM 615 C CA . PRO A 1 81 ? 9.859 5.037 -0.014 1.00 83.88 81 PRO A CA 1
ATOM 616 C C . PRO A 1 81 ? 8.953 6.261 0.183 1.00 83.88 81 PRO A C 1
ATOM 618 O O . PRO A 1 81 ? 9.383 7.305 0.668 1.00 83.88 81 PRO A O 1
ATOM 621 N N . LEU A 1 82 ? 7.692 6.129 -0.221 1.00 89.06 82 LEU A N 1
ATOM 622 C CA . LEU A 1 82 ? 6.650 7.145 -0.082 1.00 89.06 82 LEU A CA 1
ATOM 623 C C . LEU A 1 82 ? 5.487 6.559 0.714 1.00 89.06 82 LEU A C 1
ATOM 625 O O . LEU A 1 82 ? 4.916 5.556 0.296 1.00 89.06 82 LEU A O 1
ATOM 629 N N . THR A 1 83 ? 5.105 7.219 1.805 1.00 93.56 83 THR A N 1
ATOM 630 C CA . THR A 1 83 ? 3.876 6.903 2.540 1.00 93.56 83 THR A CA 1
ATOM 631 C C . THR A 1 83 ? 2.780 7.862 2.104 1.00 93.56 83 THR A C 1
ATOM 633 O O . THR A 1 83 ? 2.876 9.077 2.286 1.00 93.56 83 THR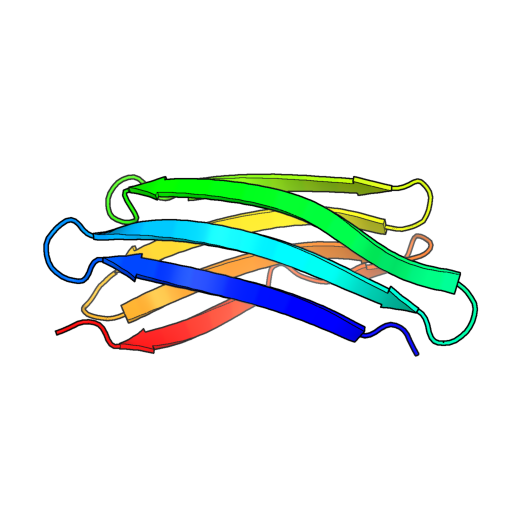 A O 1
ATOM 636 N N . ILE A 1 84 ? 1.723 7.313 1.519 1.00 90.44 84 ILE A N 1
ATOM 637 C CA . ILE A 1 84 ? 0.591 8.060 0.983 1.00 90.44 84 ILE A CA 1
ATOM 638 C C . ILE A 1 84 ? -0.621 7.767 1.857 1.00 90.44 84 ILE A C 1
ATOM 640 O O . ILE A 1 84 ? -1.055 6.624 1.996 1.00 90.44 84 ILE A O 1
ATOM 644 N N . LYS A 1 85 ? -1.194 8.821 2.433 1.00 92.44 85 LYS A N 1
ATOM 645 C CA . LYS A 1 85 ? -2.476 8.754 3.133 1.00 92.44 85 LYS A CA 1
ATOM 646 C C . LYS A 1 85 ? -3.594 8.755 2.088 1.00 92.44 85 LYS A C 1
ATOM 648 O O . LYS A 1 85 ? -3.714 9.723 1.343 1.00 92.44 85 LYS A O 1
ATOM 653 N N . LEU A 1 86 ? -4.363 7.669 2.000 1.00 88.50 86 LEU A N 1
ATOM 654 C CA . LEU A 1 86 ? -5.339 7.467 0.926 1.00 88.50 86 LEU A CA 1
ATOM 655 C C . LEU A 1 86 ? -6.725 7.989 1.306 1.00 88.50 86 LEU A C 1
ATOM 657 O O . LEU A 1 86 ? -7.103 9.097 0.936 1.00 88.50 86 LEU A O 1
ATOM 661 N N . ILE A 1 87 ? -7.492 7.175 2.029 1.00 87.06 87 ILE A N 1
ATOM 662 C CA . ILE A 1 87 ? -8.885 7.452 2.375 1.00 87.06 87 ILE A CA 1
ATOM 663 C C . ILE A 1 87 ? -9.128 7.160 3.856 1.00 87.06 87 ILE A C 1
ATOM 665 O O . ILE A 1 87 ? -8.504 6.240 4.401 1.00 87.06 87 ILE A O 1
ATOM 669 N N . PRO A 1 88 ? -10.016 7.920 4.516 1.00 89.25 88 PRO A N 1
ATOM 670 C CA . PRO A 1 88 ? -10.458 7.580 5.855 1.00 89.25 88 PRO A CA 1
ATOM 671 C C . PRO A 1 88 ? -11.398 6.374 5.793 1.00 89.25 88 PRO A C 1
ATOM 673 O O . PRO A 1 88 ? -12.196 6.246 4.857 1.00 89.25 88 PRO A O 1
ATOM 676 N N . LEU A 1 89 ? -11.328 5.513 6.802 1.00 84.06 89 LEU A N 1
ATOM 677 C CA . LEU A 1 89 ? -12.350 4.508 7.070 1.00 84.06 89 LEU A CA 1
ATOM 678 C C . LEU A 1 89 ? -13.051 4.859 8.390 1.00 84.06 89 LEU A C 1
ATOM 680 O O . LEU A 1 89 ? -12.379 5.337 9.305 1.00 84.06 89 LEU A O 1
ATOM 684 N N . PRO A 1 90 ? -14.387 4.712 8.444 1.00 70.00 90 PRO A N 1
ATOM 685 C CA . PRO A 1 90 ? -15.165 4.965 9.653 1.00 70.00 90 PRO A CA 1
ATOM 686 C C . PRO A 1 90 ? -14.827 3.987 10.782 1.00 70.00 90 PRO A C 1
ATOM 688 O O . PRO A 1 90 ? -14.364 2.864 10.478 1.00 70.00 90 PRO A O 1
#

Organism: NCBI:txid376703

Sequence (90 aa):
MALIQLKGYVDKSTLEIDAAFSVKVPIIGSFQLAQVKGNLQDGVKVTFGVSILHGDARFYYSAGWIYLDLSATVFGTVYGPLTIKLIPLP

pLDDT: mean 85.75, std 6.87, range [62.91, 93.62]